Protein AF-A0A5K1FRW0-F1 (afdb_monomer_lite)

pLDDT: mean 95.56, std 4.02, range [69.88, 98.31]

Secondary structure (DSSP, 8-state):
-TTSSSS--SS------PPPHHHHHTT--HHHHHHHHHHHHHH-TTTGGGGGG-HHHHHHHHHT-

Radius of gyration: 13.05 Å; chains: 1; bounding box: 31×23×36 Å

Structure (mmCIF, N/CA/C/O backbone):
data_AF-A0A5K1FRW0-F1
#
_entry.id   AF-A0A5K1FRW0-F1
#
loop_
_atom_site.group_PDB
_atom_site.id
_atom_site.type_symbol
_atom_site.label_atom_id
_atom_site.label_alt_id
_atom_site.label_comp_id
_atom_site.label_asym_id
_atom_site.label_entity_id
_atom_site.label_seq_id
_atom_site.pdbx_PDB_ins_code
_atom_site.Cartn_x
_atom_site.Cartn_y
_atom_site.Cartn_z
_atom_site.occupancy
_atom_site.B_iso_or_equiv
_atom_site.auth_seq_id
_atom_site.auth_comp_id
_atom_site.auth_asym_id
_atom_site.auth_atom_id
_atom_site.pdbx_PDB_model_num
ATOM 1 N N . VAL A 1 1 ? 3.510 4.500 15.000 1.00 89.25 1 VAL A N 1
ATOM 2 C CA . VAL A 1 1 ? 2.632 5.539 14.403 1.00 89.25 1 VAL A CA 1
ATOM 3 C C . VAL A 1 1 ? 1.405 4.928 13.743 1.00 89.25 1 VAL A C 1
ATOM 5 O O . VAL A 1 1 ? 0.315 5.347 14.098 1.00 89.25 1 VAL A O 1
ATOM 8 N N . LEU A 1 2 ? 1.557 3.923 12.868 1.00 91.00 2 LEU A N 1
ATOM 9 C CA . LEU A 1 2 ? 0.446 3.317 12.110 1.00 91.00 2 LEU A CA 1
ATOM 10 C C . LEU A 1 2 ? -0.707 2.776 12.975 1.00 91.00 2 LEU A C 1
ATOM 12 O O . LEU A 1 2 ? -1.858 2.876 12.579 1.00 91.00 2 LEU A O 1
ATOM 16 N N . GLU A 1 3 ? -0.430 2.313 14.197 1.00 90.94 3 GLU A N 1
ATOM 17 C CA . GLU A 1 3 ? -1.470 1.903 15.159 1.00 90.94 3 GLU A CA 1
ATOM 18 C C . GLU A 1 3 ? -2.254 3.075 15.794 1.00 90.94 3 GLU A C 1
ATOM 20 O O . GLU A 1 3 ? -3.086 2.864 16.672 1.00 90.94 3 GLU A O 1
ATOM 25 N N . GLY A 1 4 ? -1.933 4.331 15.467 1.00 90.12 4 GLY A N 1
ATOM 26 C CA . GLY A 1 4 ? -2.580 5.523 16.033 1.00 90.12 4 GLY A CA 1
ATOM 27 C C . GLY A 1 4 ? -2.300 5.782 17.522 1.00 90.12 4 GLY A C 1
ATOM 28 O O . GLY A 1 4 ? -2.836 6.733 18.088 1.00 90.12 4 GLY A O 1
ATOM 29 N N . LYS A 1 5 ? -1.450 4.975 18.176 1.00 89.00 5 LYS A N 1
ATOM 30 C CA . LYS A 1 5 ? -1.144 5.097 19.617 1.00 89.00 5 LYS A CA 1
ATOM 31 C C . LYS A 1 5 ? -0.300 6.327 19.973 1.00 89.00 5 LYS A C 1
ATOM 33 O O . LYS A 1 5 ? -0.472 6.876 21.052 1.00 89.00 5 LYS A O 1
ATOM 38 N N . GLN A 1 6 ? 0.599 6.751 19.079 1.00 91.44 6 GLN A N 1
ATOM 39 C CA . GLN A 1 6 ? 1.495 7.902 19.297 1.00 91.44 6 GLN A CA 1
ATOM 40 C C . GLN A 1 6 ? 0.837 9.235 18.918 1.00 91.44 6 GLN A C 1
ATOM 42 O O . GLN A 1 6 ? 0.903 10.189 19.682 1.00 91.44 6 GLN A O 1
ATOM 47 N N . TYR A 1 7 ? 0.173 9.284 17.758 1.00 91.12 7 TYR A N 1
ATOM 48 C CA . TYR A 1 7 ? -0.560 10.455 17.277 1.00 91.12 7 TYR A CA 1
ATOM 49 C C . TYR A 1 7 ? -1.920 10.011 16.750 1.00 91.12 7 TYR A C 1
ATOM 51 O O . TYR A 1 7 ? -2.002 9.274 15.761 1.00 91.12 7 TYR A O 1
ATOM 59 N N . ARG A 1 8 ? -2.980 10.455 17.429 1.00 92.69 8 ARG A N 1
ATOM 60 C CA . ARG A 1 8 ? -4.365 10.177 17.045 1.00 92.69 8 ARG A CA 1
ATOM 61 C C . ARG A 1 8 ? -4.826 11.204 16.019 1.00 92.69 8 ARG A C 1
ATOM 63 O O . ARG A 1 8 ? -4.698 12.403 16.244 1.00 92.69 8 ARG A O 1
ATOM 70 N N . LEU A 1 9 ? -5.374 10.719 14.914 1.00 93.25 9 LEU A N 1
ATOM 71 C CA . LEU A 1 9 ? -5.929 11.518 13.828 1.00 93.25 9 LEU A CA 1
ATOM 72 C C . LEU A 1 9 ? -7.436 11.252 13.713 1.00 93.25 9 LEU A C 1
ATOM 74 O O . LEU A 1 9 ? -7.914 10.209 14.157 1.00 93.25 9 LEU A O 1
ATOM 78 N N . GLN A 1 10 ? -8.180 12.180 13.101 1.00 93.00 10 GLN A N 1
ATOM 79 C CA . GLN A 1 10 ? -9.599 11.961 12.778 1.00 93.00 10 GLN A CA 1
ATOM 80 C C . GLN A 1 10 ? -9.781 10.851 11.732 1.00 93.00 10 GLN A C 1
ATOM 82 O O . GLN A 1 10 ? -10.722 10.066 11.817 1.00 93.00 10 GLN A O 1
ATOM 87 N N . HIS A 1 11 ? -8.851 10.763 10.780 1.00 92.12 11 HIS A N 1
ATOM 88 C CA . HIS A 1 11 ? -8.760 9.678 9.809 1.00 92.12 11 HIS A CA 1
ATOM 89 C C . HIS A 1 11 ? -7.571 8.776 10.148 1.00 92.12 11 HIS A C 1
ATOM 91 O O . HIS A 1 11 ? -6.539 9.287 10.582 1.00 92.12 11 HIS A O 1
ATOM 97 N N . PRO A 1 12 ? -7.683 7.452 9.974 1.00 93.75 12 PRO A N 1
ATOM 98 C CA . PRO A 1 12 ? -6.616 6.533 10.343 1.00 93.75 12 PRO A CA 1
ATOM 99 C C . PRO A 1 12 ? -5.362 6.751 9.490 1.00 93.75 12 PRO A C 1
ATOM 101 O O . PRO A 1 12 ? -5.428 7.211 8.350 1.00 93.75 12 PRO A O 1
ATOM 104 N N . TRP A 1 13 ? -4.214 6.359 10.036 1.00 96.38 13 TRP A N 1
ATOM 105 C CA . TRP A 1 13 ? -2.997 6.207 9.249 1.00 96.38 13 TRP A CA 1
ATOM 106 C C . TRP A 1 13 ? -3.164 5.049 8.264 1.00 96.38 13 TRP A C 1
ATOM 108 O O . TRP A 1 13 ? -3.661 3.992 8.643 1.00 96.38 13 TRP A O 1
ATOM 118 N N . VAL A 1 14 ? -2.707 5.232 7.024 1.00 97.44 14 VAL A N 1
ATOM 119 C CA . VAL A 1 14 ? -2.688 4.173 6.008 1.00 97.44 14 VAL A CA 1
ATOM 120 C C . VAL A 1 14 ? -1.282 4.072 5.432 1.00 97.44 14 VAL A C 1
ATOM 122 O O . VAL A 1 14 ? -0.783 5.009 4.812 1.00 97.44 14 VAL A O 1
ATOM 125 N N . GLY A 1 15 ? -0.627 2.941 5.677 1.00 97.50 15 GLY A N 1
ATOM 126 C CA . GLY A 1 15 ? 0.667 2.600 5.099 1.00 97.50 15 GLY A CA 1
ATOM 127 C C . GLY A 1 15 ? 0.503 2.083 3.673 1.00 97.50 15 GLY A C 1
ATOM 128 O O . GLY A 1 15 ? -0.413 1.311 3.401 1.00 97.50 15 GLY A O 1
ATOM 129 N N . ILE A 1 16 ? 1.397 2.49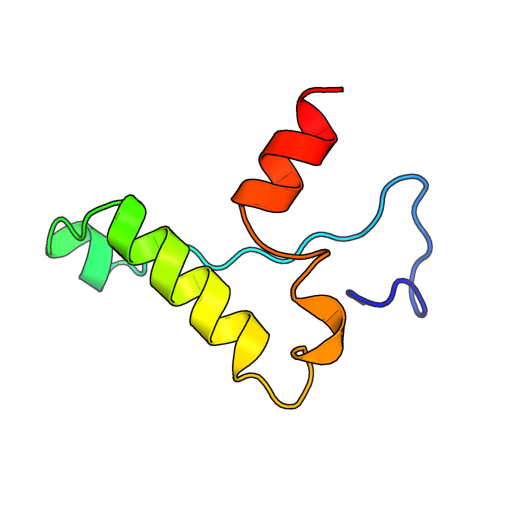5 2.774 1.00 97.94 16 ILE A N 1
ATOM 130 C CA . ILE A 1 16 ? 1.403 2.106 1.357 1.00 97.94 16 ILE A CA 1
ATOM 131 C C . ILE A 1 16 ? 2.813 1.689 0.959 1.00 97.94 16 ILE A C 1
ATOM 133 O O . ILE A 1 16 ? 3.791 2.309 1.383 1.00 97.94 16 ILE A O 1
ATOM 137 N N . VAL A 1 17 ? 2.909 0.666 0.114 1.00 97.62 17 VAL A N 1
ATOM 138 C CA . VAL A 1 17 ? 4.168 0.218 -0.486 1.00 97.62 17 VAL A CA 1
ATOM 139 C C . VAL A 1 17 ? 4.104 0.429 -1.991 1.00 97.62 17 VAL A C 1
ATOM 141 O O . VAL A 1 17 ? 3.334 -0.206 -2.707 1.00 97.62 17 VAL A O 1
ATOM 144 N N . ASN A 1 18 ? 4.951 1.330 -2.477 1.00 97.88 18 ASN A N 1
ATOM 145 C CA . ASN A 1 18 ? 5.015 1.691 -3.887 1.00 97.88 18 ASN A CA 1
ATOM 146 C C . ASN A 1 18 ? 6.046 0.856 -4.655 1.00 97.88 18 ASN A C 1
ATOM 148 O O . ASN A 1 18 ? 6.899 0.177 -4.083 1.00 97.88 18 ASN A O 1
ATOM 152 N N . ARG A 1 19 ? 6.000 0.960 -5.988 1.00 98.12 19 ARG A N 1
ATOM 153 C CA . ARG A 1 19 ? 7.049 0.429 -6.867 1.00 98.12 19 ARG A CA 1
ATOM 154 C C . ARG A 1 19 ? 8.379 1.123 -6.580 1.00 98.12 19 ARG A C 1
ATOM 156 O O . ARG A 1 19 ? 8.438 2.348 -6.498 1.00 98.12 19 ARG A O 1
ATOM 163 N N . SER A 1 20 ? 9.444 0.333 -6.482 1.00 97.75 20 SER A N 1
ATOM 164 C CA . SER A 1 20 ? 10.809 0.858 -6.411 1.00 97.75 20 SER A CA 1
ATOM 165 C C . SER A 1 20 ? 11.240 1.477 -7.747 1.00 97.75 20 SER A C 1
ATOM 167 O O . SER A 1 20 ? 10.628 1.230 -8.789 1.00 97.75 20 SER A O 1
ATOM 169 N N . GLN A 1 21 ? 12.354 2.216 -7.754 1.00 98.06 21 GLN A N 1
ATOM 170 C CA . GLN A 1 21 ? 12.929 2.728 -9.003 1.00 98.06 21 GLN A CA 1
ATOM 171 C C . GLN A 1 21 ? 13.260 1.598 -9.991 1.00 98.06 21 GLN A C 1
ATOM 173 O O . GLN A 1 21 ? 13.056 1.737 -11.194 1.00 98.06 21 GLN A O 1
ATOM 178 N N . GLN A 1 22 ? 13.731 0.455 -9.487 1.00 98.19 22 GLN A N 1
ATOM 179 C CA . GLN A 1 22 ? 14.013 -0.708 -10.323 1.00 98.19 22 GLN A CA 1
ATOM 180 C C . GLN A 1 22 ? 12.732 -1.282 -10.941 1.00 98.19 22 GLN A C 1
ATOM 182 O O . GLN A 1 22 ? 12.733 -1.634 -12.119 1.00 98.19 22 GLN A O 1
ATOM 187 N N . ASP A 1 23 ? 11.646 -1.356 -10.171 1.00 98.06 23 ASP A N 1
ATOM 188 C CA . ASP A 1 23 ? 10.352 -1.833 -10.663 1.00 98.06 23 ASP A CA 1
ATOM 189 C C . ASP A 1 23 ? 9.776 -0.909 -11.738 1.00 98.06 23 ASP A C 1
ATOM 191 O O . ASP A 1 23 ? 9.203 -1.386 -12.715 1.00 98.06 23 ASP A O 1
ATOM 195 N N . ILE A 1 24 ? 9.956 0.406 -11.587 1.00 97.75 24 ILE A N 1
ATOM 196 C CA . ILE A 1 24 ? 9.565 1.394 -12.599 1.00 97.75 24 ILE A CA 1
AT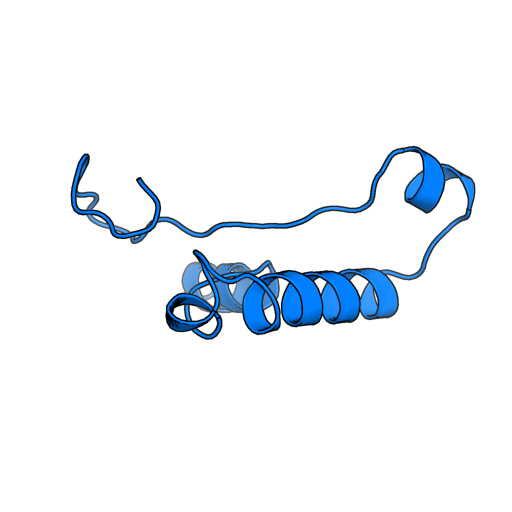OM 197 C C . ILE A 1 24 ? 10.379 1.180 -13.877 1.00 97.75 24 ILE A C 1
ATOM 199 O O . ILE A 1 24 ? 9.799 1.040 -14.950 1.00 97.75 24 ILE A O 1
ATOM 203 N N . ASN A 1 25 ? 11.705 1.067 -13.765 1.00 98.31 25 ASN A N 1
ATOM 204 C CA . ASN A 1 25 ? 12.587 0.854 -14.917 1.00 98.31 25 ASN A CA 1
ATOM 205 C C . ASN A 1 25 ? 12.289 -0.468 -15.650 1.00 98.31 25 ASN A C 1
ATOM 207 O O . ASN A 1 25 ? 12.499 -0.569 -16.855 1.00 98.31 25 ASN A O 1
ATOM 211 N N . LYS A 1 26 ? 11.790 -1.481 -14.930 1.00 97.81 26 LYS A N 1
ATOM 212 C CA . LYS A 1 26 ? 11.363 -2.776 -15.483 1.00 97.81 26 LYS A CA 1
ATOM 213 C C . LYS A 1 26 ? 9.907 -2.796 -15.957 1.00 97.81 26 LYS A C 1
ATOM 215 O O . LYS A 1 26 ? 9.434 -3.854 -16.359 1.00 97.81 26 LYS A O 1
ATOM 220 N N . ASN A 1 27 ? 9.195 -1.667 -15.905 1.00 97.19 27 ASN A N 1
ATOM 221 C CA . ASN A 1 27 ? 7.768 -1.571 -16.217 1.00 97.19 27 ASN A CA 1
ATOM 222 C C . ASN A 1 27 ? 6.924 -2.620 -15.476 1.00 97.19 27 ASN A C 1
ATOM 224 O O . ASN A 1 27 ? 6.025 -3.230 -16.054 1.00 97.19 27 ASN A O 1
ATOM 228 N N . VAL A 1 28 ? 7.215 -2.850 -14.189 1.00 97.44 28 VAL A N 1
ATOM 229 C CA . VAL A 1 28 ? 6.427 -3.790 -13.389 1.00 97.44 28 VAL A CA 1
ATOM 230 C C . VAL A 1 28 ? 4.979 -3.319 -13.340 1.00 97.44 28 VAL A C 1
ATOM 232 O O . VAL A 1 28 ? 4.684 -2.169 -12.981 1.00 97.44 28 VAL A O 1
ATOM 235 N N . ASP A 1 29 ? 4.098 -4.247 -13.699 1.00 98.00 29 ASP A N 1
ATOM 236 C CA . ASP A 1 29 ? 2.661 -4.050 -13.753 1.00 98.00 29 ASP A CA 1
ATOM 237 C C . ASP A 1 29 ? 2.080 -3.606 -12.398 1.00 98.00 29 ASP A C 1
ATOM 239 O O . ASP A 1 29 ? 2.529 -4.019 -11.321 1.00 98.00 29 ASP A O 1
ATOM 243 N N . MET A 1 30 ? 1.048 -2.763 -12.453 1.00 96.69 30 MET A N 1
ATOM 244 C CA . MET A 1 30 ? 0.415 -2.217 -11.255 1.00 96.69 30 MET A CA 1
ATOM 245 C C . MET A 1 30 ? -0.348 -3.272 -10.454 1.00 96.69 30 MET A C 1
ATOM 247 O O . MET A 1 30 ? -0.352 -3.190 -9.226 1.00 96.69 30 MET A O 1
ATOM 251 N N . MET A 1 31 ? -0.941 -4.285 -11.093 1.00 97.31 31 MET A N 1
ATOM 252 C CA . MET A 1 31 ? -1.592 -5.378 -10.360 1.00 97.31 31 MET A CA 1
ATOM 253 C C . MET A 1 31 ? -0.553 -6.241 -9.647 1.00 97.31 31 MET A C 1
ATOM 255 O O . MET A 1 31 ? -0.765 -6.646 -8.505 1.00 97.31 31 MET A O 1
ATOM 259 N N . ALA A 1 32 ? 0.601 -6.478 -10.275 1.00 97.62 32 ALA A N 1
ATOM 260 C CA . ALA A 1 32 ? 1.724 -7.139 -9.613 1.00 97.62 32 ALA A CA 1
ATOM 261 C C . ALA A 1 32 ? 2.273 -6.318 -8.433 1.00 97.62 32 ALA A C 1
ATOM 263 O O . ALA A 1 32 ? 2.611 -6.886 -7.395 1.00 97.62 32 ALA A O 1
ATOM 264 N N . ALA A 1 33 ? 2.340 -4.989 -8.558 1.00 98.06 33 ALA A N 1
ATOM 265 C CA . ALA A 1 33 ? 2.734 -4.110 -7.457 1.00 98.06 33 ALA A CA 1
ATOM 266 C C . ALA A 1 33 ? 1.745 -4.171 -6.280 1.00 98.06 33 ALA A C 1
ATOM 268 O O . ALA A 1 33 ? 2.179 -4.339 -5.146 1.00 98.06 33 ALA A O 1
ATOM 269 N N . ARG A 1 34 ? 0.431 -4.130 -6.545 1.00 97.00 34 ARG A N 1
ATOM 270 C CA . ARG A 1 34 ? -0.611 -4.250 -5.507 1.00 97.00 34 ARG A CA 1
ATOM 271 C C . ARG A 1 34 ? -0.593 -5.601 -4.794 1.00 97.00 34 ARG A C 1
ATOM 273 O O . ARG A 1 34 ? -0.726 -5.650 -3.576 1.00 97.00 34 ARG A O 1
ATOM 280 N N . ARG A 1 35 ? -0.372 -6.701 -5.524 1.00 97.44 35 ARG A N 1
ATOM 281 C CA . ARG A 1 35 ? -0.208 -8.025 -4.897 1.00 97.44 35 ARG A CA 1
ATOM 282 C C . ARG A 1 35 ? 0.992 -8.056 -3.954 1.00 97.44 35 ARG A C 1
ATOM 284 O O . ARG A 1 35 ? 0.839 -8.478 -2.815 1.00 97.44 35 ARG A O 1
ATOM 291 N N . ARG A 1 36 ? 2.145 -7.537 -4.395 1.00 97.75 36 ARG A N 1
ATOM 292 C CA . ARG A 1 36 ? 3.350 -7.441 -3.554 1.00 97.75 36 ARG A CA 1
ATOM 293 C C . ARG A 1 36 ? 3.147 -6.538 -2.337 1.00 97.75 36 ARG A C 1
ATOM 295 O O . ARG A 1 36 ? 3.640 -6.862 -1.265 1.00 97.75 36 ARG A O 1
ATOM 302 N N . GLU A 1 37 ? 2.406 -5.439 -2.476 1.00 98.25 37 GLU A N 1
ATOM 303 C CA . GLU A 1 37 ? 2.014 -4.592 -1.341 1.00 98.25 37 GLU A CA 1
ATOM 304 C C . GLU A 1 37 ? 1.199 -5.389 -0.312 1.00 98.25 37 GLU A C 1
ATOM 306 O O . GLU A 1 37 ? 1.509 -5.360 0.879 1.00 98.25 37 GLU A O 1
ATOM 311 N N . ARG A 1 38 ? 0.196 -6.152 -0.761 1.00 97.12 38 ARG A N 1
ATOM 312 C CA . ARG A 1 38 ? -0.609 -6.994 0.132 1.00 97.12 38 ARG A CA 1
ATOM 313 C C . ARG A 1 38 ? 0.236 -8.076 0.807 1.00 97.12 38 ARG A C 1
ATOM 315 O O . ARG A 1 38 ? 0.134 -8.251 2.017 1.00 97.12 38 ARG A O 1
ATOM 322 N N . GLU A 1 39 ? 1.089 -8.761 0.051 1.00 97.69 39 GLU A N 1
ATOM 323 C CA . GLU A 1 39 ? 2.016 -9.771 0.577 1.00 97.69 39 GLU A CA 1
ATOM 324 C C . GLU A 1 39 ? 2.975 -9.185 1.616 1.00 97.69 39 GLU A C 1
ATOM 326 O O . GLU A 1 39 ? 3.208 -9.814 2.649 1.00 97.69 39 GLU A O 1
ATOM 331 N N . TYR A 1 40 ? 3.492 -7.973 1.391 1.00 97.56 40 TYR A N 1
ATOM 332 C CA . TYR A 1 40 ? 4.342 -7.278 2.357 1.00 97.56 40 TYR A CA 1
ATOM 333 C C . TYR A 1 40 ? 3.624 -7.104 3.694 1.00 97.56 40 TYR A C 1
ATOM 335 O O . TYR A 1 40 ? 4.150 -7.513 4.727 1.00 97.56 40 TYR A O 1
ATOM 343 N N . PHE A 1 41 ? 2.407 -6.552 3.684 1.00 97.31 41 PHE A N 1
ATOM 344 C CA . PHE A 1 41 ? 1.664 -6.356 4.925 1.00 97.31 41 PHE A CA 1
ATOM 345 C C . PHE A 1 41 ? 1.275 -7.685 5.572 1.00 97.31 41 PHE A C 1
ATOM 347 O O . PHE A 1 41 ? 1.419 -7.801 6.779 1.00 97.31 41 PHE A O 1
ATOM 354 N N . MET A 1 42 ? 0.868 -8.699 4.799 1.00 96.94 42 MET A N 1
ATOM 355 C CA . MET A 1 42 ? 0.521 -10.029 5.328 1.00 96.94 42 MET A CA 1
ATOM 356 C C . MET A 1 42 ? 1.700 -10.757 5.982 1.00 96.94 42 MET A C 1
ATOM 358 O O . MET A 1 42 ? 1.519 -11.431 6.991 1.00 96.94 42 MET A O 1
ATOM 362 N N . SER A 1 43 ? 2.887 -10.673 5.381 1.00 97.19 43 SER A N 1
ATOM 363 C CA . SER A 1 43 ? 4.083 -11.401 5.834 1.00 97.19 43 SER A CA 1
ATOM 364 C C . SER A 1 43 ? 4.907 -10.637 6.872 1.00 97.19 43 SER A C 1
ATOM 366 O O . SER A 1 43 ? 5.812 -11.213 7.477 1.00 97.19 43 SER A O 1
ATOM 368 N N . SER A 1 44 ? 4.615 -9.352 7.088 1.00 95.94 44 SER A N 1
ATOM 369 C CA . SER A 1 44 ? 5.358 -8.517 8.025 1.00 95.94 44 SER A CA 1
ATOM 370 C C . SER A 1 44 ? 5.065 -8.908 9.481 1.00 95.94 44 SER A C 1
ATOM 372 O O . SER A 1 44 ? 3.903 -8.864 9.890 1.00 95.94 44 SER A O 1
ATOM 374 N N . PRO A 1 45 ? 6.090 -9.206 10.303 1.00 96.06 45 PRO A N 1
ATOM 375 C CA . PRO A 1 45 ? 5.899 -9.498 11.725 1.00 96.06 45 PRO A CA 1
ATOM 376 C C . PRO A 1 45 ? 5.249 -8.342 12.498 1.00 96.06 45 PRO A C 1
ATOM 378 O O . PRO A 1 45 ? 4.425 -8.576 13.376 1.00 96.06 45 PRO A O 1
ATOM 381 N N . ASP A 1 46 ? 5.595 -7.102 12.140 1.00 94.62 46 ASP A N 1
ATOM 382 C CA . ASP A 1 46 ? 5.155 -5.897 12.850 1.00 94.62 46 ASP A CA 1
ATOM 383 C C . ASP A 1 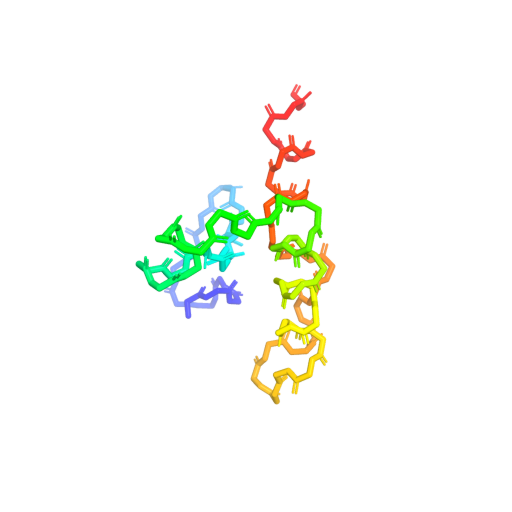46 ? 3.843 -5.312 12.306 1.00 94.62 46 ASP A C 1
ATOM 385 O O . ASP A 1 46 ? 3.227 -4.476 12.967 1.00 94.62 46 ASP A O 1
ATOM 389 N N . TYR A 1 47 ? 3.424 -5.701 11.096 1.00 95.69 47 TYR A N 1
ATOM 390 C CA . TYR A 1 47 ? 2.264 -5.108 10.413 1.00 95.69 47 TYR A 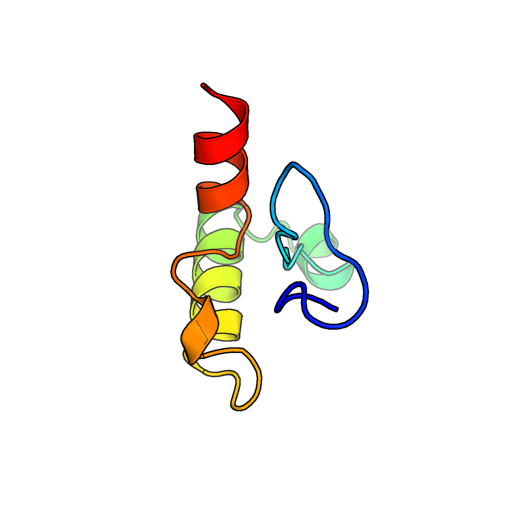CA 1
ATOM 391 C C . TYR A 1 47 ? 1.217 -6.123 9.944 1.00 95.69 47 TYR A C 1
ATOM 393 O O . TYR A 1 47 ? 0.166 -5.708 9.453 1.00 95.69 47 TYR A O 1
ATOM 401 N N . GLY A 1 48 ? 1.455 -7.425 10.131 1.00 95.31 48 GLY A N 1
ATOM 402 C CA . GLY A 1 48 ? 0.538 -8.506 9.756 1.00 95.31 48 GLY A CA 1
ATOM 403 C C . GLY A 1 48 ? -0.878 -8.308 10.281 1.00 95.31 48 GLY A C 1
ATOM 404 O O . GLY A 1 48 ? -1.851 -8.463 9.544 1.00 95.31 48 GLY A O 1
ATOM 405 N N . HIS A 1 49 ? -1.006 -7.870 11.534 1.00 95.69 49 HIS A N 1
ATOM 406 C CA . HIS A 1 49 ? -2.297 -7.595 12.170 1.00 95.69 49 HIS A CA 1
ATOM 407 C C . HIS A 1 49 ? -3.023 -6.363 11.617 1.00 95.69 49 HIS A C 1
ATOM 409 O O . HIS A 1 49 ? -4.196 -6.170 11.924 1.00 95.69 49 HIS A O 1
ATOM 415 N N . LEU A 1 50 ? -2.355 -5.527 10.818 1.00 96.25 50 LEU A N 1
ATOM 416 C CA . LEU A 1 50 ? -2.917 -4.311 10.225 1.00 96.25 50 LEU A CA 1
ATOM 417 C C . LEU A 1 50 ? -3.285 -4.477 8.746 1.00 96.25 50 LEU A C 1
ATOM 419 O O . LEU A 1 50 ? -3.770 -3.520 8.148 1.00 96.25 50 LEU A O 1
ATOM 423 N N . VAL A 1 51 ? -3.080 -5.655 8.145 1.00 95.88 51 VAL A N 1
ATOM 424 C CA . VAL A 1 51 ? -3.214 -5.870 6.690 1.00 95.88 51 VAL A CA 1
ATOM 425 C C . VAL A 1 51 ? -4.526 -5.341 6.097 1.00 95.88 51 VAL A C 1
ATOM 427 O O . VAL A 1 51 ? -4.513 -4.734 5.029 1.00 95.88 51 VAL A O 1
ATOM 430 N N . ASP A 1 52 ? -5.650 -5.504 6.794 1.00 95.38 52 ASP A N 1
ATOM 431 C CA . ASP A 1 52 ? -6.967 -5.094 6.291 1.00 95.38 52 ASP A CA 1
ATOM 432 C C . ASP A 1 52 ? -7.213 -3.574 6.357 1.00 95.38 52 ASP A C 1
ATOM 434 O O . ASP A 1 52 ? -8.195 -3.082 5.800 1.00 95.38 52 ASP A O 1
ATOM 438 N N . GLN A 1 53 ? -6.333 -2.826 7.029 1.00 95.94 53 GLN A N 1
ATOM 439 C CA . GLN A 1 53 ? -6.389 -1.367 7.195 1.00 95.94 53 GLN A CA 1
ATOM 440 C C . GLN A 1 53 ? -5.255 -0.643 6.451 1.00 95.94 53 GLN A C 1
ATOM 442 O O . GLN A 1 53 ? -5.073 0.564 6.617 1.00 95.94 53 GLN A O 1
ATOM 447 N N . MET A 1 54 ? -4.477 -1.371 5.649 1.00 97.69 54 MET A N 1
ATOM 448 C CA . MET A 1 54 ? -3.298 -0.865 4.948 1.00 97.69 54 MET A CA 1
ATOM 449 C C . MET A 1 54 ? -3.423 -1.062 3.435 1.00 97.69 54 MET A C 1
ATOM 451 O O . MET A 1 54 ? -4.299 -1.767 2.932 1.00 97.69 54 MET A O 1
ATOM 455 N N . GLY A 1 55 ? -2.514 -0.430 2.701 1.00 97.94 55 GLY A N 1
ATOM 456 C CA . GLY A 1 55 ? -2.378 -0.569 1.263 1.00 97.94 55 GLY A CA 1
ATOM 457 C C . GLY A 1 55 ? -3.216 0.412 0.447 1.00 97.94 55 GLY A C 1
ATOM 458 O O . GLY A 1 55 ? -4.185 1.028 0.905 1.00 97.94 55 GLY A O 1
ATOM 459 N N . SER A 1 56 ? -2.816 0.545 -0.813 1.00 97.75 56 SER A N 1
ATOM 460 C CA . SER A 1 56 ? -3.393 1.478 -1.778 1.00 97.75 56 SER A CA 1
ATOM 461 C C . SER A 1 56 ? -4.873 1.210 -2.072 1.00 97.75 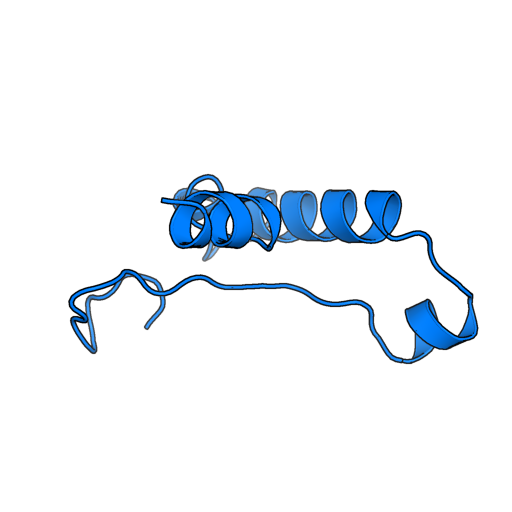56 SER A C 1
ATOM 463 O O . SER A 1 56 ? -5.640 2.151 -2.274 1.00 97.75 56 SER A O 1
ATOM 465 N N . GLU A 1 57 ? -5.308 -0.051 -2.038 1.00 96.44 57 GLU A N 1
ATOM 466 C CA . GLU A 1 57 ? -6.714 -0.427 -2.241 1.00 96.44 57 GLU A CA 1
ATOM 467 C C . GLU A 1 57 ? -7.607 0.009 -1.073 1.00 96.44 57 GLU A C 1
ATOM 469 O O . GLU A 1 57 ? -8.687 0.566 -1.295 1.00 96.44 57 GLU A O 1
ATOM 474 N N . TYR A 1 58 ? -7.145 -0.185 0.168 1.00 96.94 58 TYR A N 1
ATOM 475 C CA . TYR A 1 58 ? -7.854 0.304 1.350 1.00 96.94 58 TYR A CA 1
ATOM 476 C C . TYR A 1 58 ? -7.939 1.832 1.337 1.00 96.94 58 TYR A C 1
ATOM 478 O O . TYR A 1 58 ? -9.019 2.383 1.561 1.00 96.94 58 TYR A O 1
ATOM 486 N N . LEU A 1 59 ? -6.838 2.517 0.998 1.00 97.38 59 LEU A N 1
ATOM 487 C CA . LEU A 1 59 ? -6.835 3.975 0.877 1.00 97.38 59 LEU A CA 1
ATOM 488 C C . LEU A 1 59 ? -7.852 4.456 -0.165 1.00 97.38 59 LEU A C 1
ATOM 490 O O . LEU A 1 59 ? -8.634 5.360 0.119 1.00 97.38 59 LEU A O 1
ATOM 494 N N . ALA A 1 60 ? -7.876 3.845 -1.352 1.00 96.75 60 ALA A N 1
ATOM 495 C CA . ALA A 1 60 ? -8.815 4.222 -2.405 1.00 96.75 60 ALA A CA 1
ATOM 496 C C . ALA A 1 60 ? -10.272 4.085 -1.935 1.00 96.75 60 ALA A C 1
ATOM 498 O O . ALA A 1 60 ? -11.071 4.999 -2.134 1.00 96.75 60 ALA A O 1
ATOM 499 N N . LYS A 1 61 ? -10.609 2.988 -1.243 1.00 95.69 61 LYS A N 1
ATOM 500 C CA . LYS A 1 61 ? -11.941 2.785 -0.651 1.00 95.69 61 LYS A CA 1
ATOM 501 C C . LYS A 1 61 ? -12.264 3.825 0.424 1.00 95.69 61 LYS A C 1
ATOM 503 O O . LYS A 1 61 ? -13.401 4.284 0.492 1.00 95.69 61 LYS A O 1
ATOM 508 N N . LEU A 1 62 ? -11.291 4.172 1.264 1.00 95.50 62 LEU A N 1
ATOM 509 C CA . LEU A 1 62 ? -11.456 5.160 2.329 1.00 95.50 62 LEU A CA 1
ATOM 510 C C . LEU A 1 62 ? -11.734 6.563 1.768 1.00 95.50 62 LEU A C 1
ATOM 512 O O . LEU A 1 62 ? -12.571 7.265 2.322 1.00 95.50 62 LEU A O 1
ATOM 516 N N . LEU A 1 63 ? -11.060 6.942 0.677 1.00 95.69 63 LEU A N 1
ATOM 517 C CA . LEU A 1 63 ? -11.182 8.258 0.034 1.00 95.69 63 LEU A CA 1
ATOM 518 C C . LEU A 1 63 ? -12.347 8.374 -0.957 1.00 95.69 63 LEU A C 1
ATOM 520 O O . LEU A 1 63 ? -12.691 9.479 -1.357 1.00 95.69 63 LEU A O 1
ATOM 524 N N . SER A 1 64 ? -12.927 7.251 -1.381 1.00 93.62 64 SER A N 1
ATOM 525 C CA . SER A 1 64 ? -14.075 7.233 -2.304 1.00 93.62 64 SER A CA 1
ATOM 526 C C . SER A 1 64 ? -15.429 7.297 -1.585 1.00 93.62 64 SER A C 1
ATOM 528 O O . SER A 1 64 ? -16.463 7.087 -2.217 1.00 93.62 64 SER A O 1
ATOM 530 N N . LYS A 1 65 ? -15.422 7.517 -0.266 1.00 69.88 65 LYS A N 1
ATOM 531 C CA . LYS A 1 65 ? -16.614 7.832 0.527 1.00 69.88 65 LYS A CA 1
ATOM 532 C C . LYS A 1 65 ? -16.846 9.333 0.554 1.00 69.88 65 LYS A C 1
ATOM 534 O O . LYS A 1 65 ? -18.035 9.708 0.502 1.00 69.88 65 LYS A O 1
#

InterPro domains:
  IPR000375 Dynamin stalk domain [PF01031] (1-65)
  IPR022812 Dynamin [PTHR11566] (1-65)
  IPR027417 P-loop containing nucleoside triphosphate hydrolase [G3DSA:3.40.50.300] (1-65)
  IPR027417 P-loop containing nucleoside triphosphate hydrolase [SS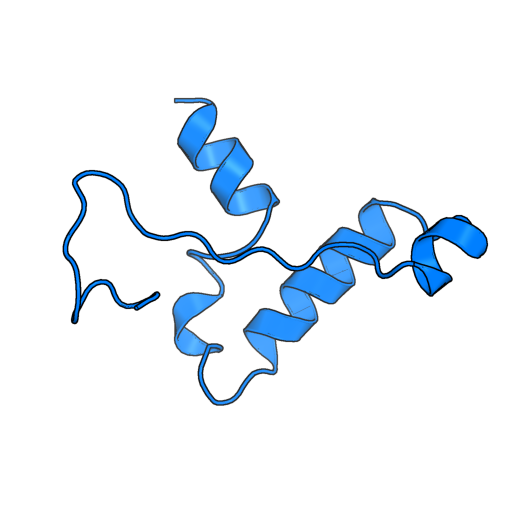F52540] (2-64)

Sequence (65 aa):
VLEGKQYRLQHPWVGIVNRSQQDINKNVDMMAARRREREYFMSSPDYGHLVDQMGSEYLAKLLSK

Foldseek 3Di:
DQVCPVPNDPDGDAAEDADDPVCVVVVPDPVNRQVVRLVCQCVDPVRNVVSCCYYPVNVVVVVVD

Organism: NCBI:txid210225